Protein AF-A0A972V567-F1 (afdb_monomer_lite)

Secondary structure (DSSP, 8-state):
-------SS-------------EEEE-TTT--EEEESSTT--S-HHHHTSHHHHT-

Structure (mmCIF, N/CA/C/O backbone):
data_AF-A0A972V567-F1
#
_entry.id   AF-A0A972V567-F1
#
loop_
_atom_site.group_PDB
_atom_site.id
_atom_site.type_symbol
_atom_site.label_atom_id
_atom_site.label_alt_id
_atom_site.label_comp_id
_atom_site.label_asym_id
_atom_site.label_entity_id
_atom_site.label_seq_id
_atom_site.pdbx_PDB_ins_code
_atom_site.Cartn_x
_atom_site.Cartn_y
_atom_site.Cartn_z
_atom_site.occupancy
_atom_site.B_iso_or_equiv
_atom_site.auth_seq_id
_atom_site.auth_comp_id
_atom_site.auth_asym_id
_atom_site.auth_atom_id
_atom_site.pdbx_PDB_model_num
ATOM 1 N N . MET A 1 1 ? 58.966 -0.914 -26.026 1.00 45.69 1 MET A N 1
ATOM 2 C CA . MET A 1 1 ? 57.888 0.079 -26.229 1.00 45.69 1 MET A CA 1
ATOM 3 C C . MET A 1 1 ? 56.596 -0.690 -26.456 1.00 45.69 1 MET A C 1
ATOM 5 O O . MET A 1 1 ? 56.212 -0.927 -27.591 1.00 45.69 1 MET A O 1
ATOM 9 N N . SER A 1 2 ? 55.994 -1.196 -25.381 1.00 46.78 2 SER A N 1
ATOM 10 C CA . SER A 1 2 ? 54.804 -2.046 -25.472 1.00 46.78 2 SER A CA 1
ATOM 11 C C . SER A 1 2 ? 53.574 -1.156 -25.365 1.00 46.78 2 SER A C 1
ATOM 13 O O . SER A 1 2 ? 53.208 -0.734 -24.273 1.00 46.78 2 SER A O 1
ATOM 15 N N . ALA A 1 3 ? 52.991 -0.802 -26.507 1.00 57.69 3 ALA A N 1
ATOM 16 C CA . ALA A 1 3 ? 51.736 -0.068 -26.550 1.00 57.69 3 ALA A CA 1
ATOM 17 C C . ALA A 1 3 ? 50.591 -1.062 -26.326 1.00 57.69 3 ALA A C 1
ATOM 19 O O . ALA A 1 3 ? 50.195 -1.801 -27.226 1.00 57.69 3 ALA A O 1
ATOM 20 N N . THR A 1 4 ? 50.110 -1.125 -25.089 1.00 59.91 4 THR A N 1
ATOM 21 C CA . THR A 1 4 ? 48.940 -1.912 -24.699 1.00 59.91 4 THR A CA 1
ATOM 22 C C . THR A 1 4 ? 47.698 -1.397 -25.442 1.00 59.91 4 THR A C 1
ATOM 24 O O . THR A 1 4 ? 47.398 -0.206 -25.338 1.00 59.91 4 THR A O 1
ATOM 27 N N . PRO A 1 5 ? 46.940 -2.243 -26.164 1.00 70.19 5 PRO A N 1
ATOM 28 C CA . PRO A 1 5 ? 45.777 -1.797 -26.922 1.00 70.19 5 PRO A CA 1
ATOM 29 C C . PRO A 1 5 ? 44.479 -2.181 -26.200 1.00 70.19 5 PRO A C 1
ATOM 31 O O . PRO A 1 5 ? 43.965 -3.265 -26.451 1.00 70.19 5 PRO A O 1
ATOM 34 N N . LYS A 1 6 ? 43.934 -1.344 -25.301 1.00 53.06 6 LYS A N 1
ATOM 35 C CA . LYS A 1 6 ? 42.603 -1.589 -24.678 1.00 53.06 6 LYS A CA 1
ATOM 36 C C . LYS A 1 6 ? 41.874 -0.324 -24.170 1.00 53.06 6 LYS A C 1
ATOM 38 O O . LYS A 1 6 ? 41.113 -0.401 -23.217 1.00 53.06 6 LYS A O 1
ATOM 43 N N . ARG A 1 7 ? 42.069 0.851 -24.777 1.00 58.28 7 ARG A N 1
ATOM 44 C CA . ARG A 1 7 ? 41.430 2.109 -24.322 1.00 58.28 7 ARG A CA 1
ATOM 45 C C . ARG A 1 7 ? 40.075 2.390 -24.997 1.00 58.28 7 ARG A C 1
ATOM 47 O O . ARG A 1 7 ? 39.857 3.494 -25.475 1.00 58.28 7 ARG A O 1
ATOM 54 N N . VAL A 1 8 ? 39.196 1.392 -25.088 1.00 56.16 8 VAL A N 1
ATOM 55 C CA . VAL A 1 8 ? 37.788 1.583 -25.505 1.00 56.16 8 VAL A CA 1
ATOM 56 C C . VAL A 1 8 ? 36.905 0.583 -24.747 1.00 56.16 8 VAL A C 1
ATOM 58 O O . VAL A 1 8 ? 36.321 -0.318 -25.336 1.00 56.16 8 VAL A O 1
ATOM 61 N N . LEU A 1 9 ? 36.909 0.650 -23.414 1.00 60.44 9 LEU A N 1
ATOM 62 C CA . LEU A 1 9 ? 36.070 -0.197 -22.547 1.00 60.44 9 LEU A CA 1
ATOM 63 C C . LEU A 1 9 ? 35.643 0.531 -21.256 1.00 60.44 9 LEU A C 1
ATOM 65 O O . LEU A 1 9 ? 35.320 -0.105 -20.262 1.00 60.44 9 LEU A O 1
ATOM 69 N N . GLU A 1 10 ? 35.642 1.866 -21.271 1.00 56.00 10 GLU A N 1
ATOM 70 C CA . GLU A 1 10 ? 35.201 2.713 -20.147 1.00 56.00 10 GLU A CA 1
ATOM 71 C C . GLU A 1 10 ? 34.224 3.814 -20.614 1.00 56.00 10 GLU A C 1
ATOM 73 O O . GLU A 1 10 ? 34.015 4.810 -19.931 1.00 56.00 10 GLU A O 1
ATOM 78 N N . GLU A 1 11 ? 33.622 3.649 -21.796 1.00 63.66 11 GLU A N 1
ATOM 79 C CA . GLU A 1 11 ? 32.581 4.538 -22.318 1.00 63.66 11 GLU A CA 1
ATOM 80 C C . GLU A 1 11 ? 31.214 3.986 -21.860 1.00 63.66 11 GLU A C 1
ATOM 82 O O . GLU A 1 11 ? 30.774 2.965 -22.373 1.00 63.66 11 GLU A O 1
ATOM 87 N N . LEU A 1 12 ? 30.582 4.667 -20.892 1.00 61.28 12 LEU A N 1
ATOM 88 C CA . LEU A 1 12 ? 29.128 4.716 -20.630 1.00 61.28 12 LEU A CA 1
ATOM 89 C C . LEU A 1 12 ? 28.463 3.351 -20.319 1.00 61.28 12 LEU A C 1
ATOM 91 O O . LEU A 1 12 ? 28.138 2.554 -21.181 1.00 61.28 12 LEU A O 1
ATOM 95 N N . GLY A 1 13 ? 28.255 3.003 -19.050 1.00 57.94 13 GLY A N 1
ATOM 96 C CA . GLY A 1 13 ? 27.116 3.559 -18.318 1.00 57.94 13 GLY A CA 1
ATOM 97 C C . GLY A 1 13 ? 25.795 2.814 -18.567 1.00 57.94 13 GLY A C 1
ATOM 98 O O . GLY A 1 13 ? 24.749 3.444 -18.514 1.00 57.94 13 GLY A O 1
ATOM 99 N N . GLU A 1 14 ? 25.812 1.501 -18.815 1.00 62.19 14 GLU A N 1
ATOM 100 C CA . GLU A 1 14 ? 24.606 0.711 -19.101 1.00 62.19 14 GLU A CA 1
ATOM 101 C C . GLU A 1 14 ? 24.578 -0.600 -18.303 1.00 62.19 14 GLU A C 1
ATOM 103 O O . GLU A 1 14 ? 24.998 -1.649 -18.771 1.00 62.19 14 GLU A O 1
ATOM 108 N N . ASP A 1 15 ? 24.083 -0.522 -17.067 1.00 58.06 15 ASP A N 1
ATOM 109 C CA . ASP A 1 15 ? 23.196 -1.536 -16.473 1.00 58.06 15 ASP A CA 1
ATOM 110 C C . ASP A 1 15 ? 22.575 -0.951 -15.199 1.00 58.06 15 ASP A C 1
ATOM 112 O O . ASP A 1 15 ? 22.892 -1.318 -14.069 1.00 58.06 15 ASP A O 1
ATOM 116 N N . VAL A 1 16 ? 21.684 0.028 -15.361 1.00 61.03 16 VAL A N 1
ATOM 117 C CA . VAL A 1 16 ? 20.731 0.313 -14.288 1.00 61.03 16 VAL A CA 1
ATOM 118 C C . VAL A 1 16 ? 19.627 -0.731 -14.415 1.00 61.03 16 VAL A C 1
ATOM 120 O O . VAL A 1 16 ? 18.569 -0.475 -14.990 1.00 61.03 16 VAL A O 1
ATOM 123 N N . SER A 1 17 ? 19.875 -1.923 -13.872 1.00 64.56 17 SER A N 1
ATOM 124 C CA . SER A 1 17 ? 18.828 -2.911 -13.617 1.00 64.56 17 SER A CA 1
ATOM 125 C C . SER A 1 17 ? 17.922 -2.406 -12.484 1.00 64.56 17 SER A C 1
ATOM 127 O O . SER A 1 17 ? 17.962 -2.873 -11.347 1.00 64.56 17 SER A O 1
ATOM 129 N N . VAL A 1 18 ? 17.096 -1.393 -12.767 1.00 58.25 18 VAL A N 1
ATOM 130 C CA . VAL A 1 18 ? 15.992 -0.984 -11.885 1.00 58.25 18 VAL A CA 1
ATOM 131 C C . VAL A 1 18 ? 14.767 -1.828 -12.190 1.00 58.25 18 VAL A C 1
ATOM 133 O O . VAL A 1 18 ? 13.742 -1.341 -12.656 1.00 58.25 18 VAL A O 1
ATOM 136 N N . ASN A 1 19 ? 14.845 -3.113 -11.862 1.00 62.22 19 ASN A N 1
ATOM 137 C CA . ASN A 1 19 ? 13.641 -3.837 -11.470 1.00 62.22 19 ASN A CA 1
ATOM 138 C C . ASN A 1 19 ? 13.607 -3.967 -9.945 1.00 62.22 19 ASN A C 1
ATOM 140 O O . ASN A 1 19 ? 13.642 -5.046 -9.364 1.00 62.22 19 ASN A O 1
ATOM 144 N N . LEU A 1 20 ? 13.592 -2.805 -9.289 1.00 60.12 20 LEU A N 1
ATOM 145 C CA . LEU A 1 20 ? 13.32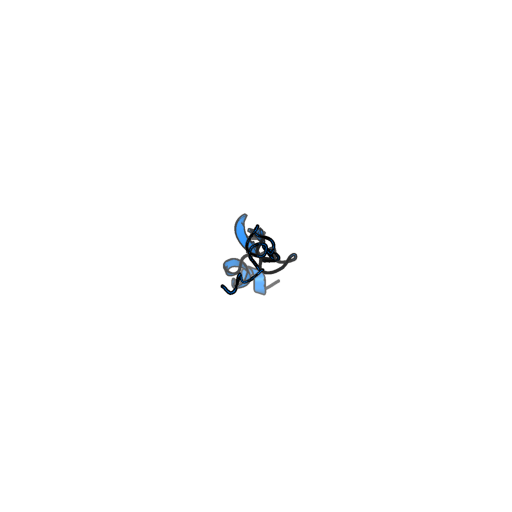4 -2.677 -7.865 1.00 60.12 20 LEU A CA 1
ATOM 146 C C . LEU A 1 20 ? 11.815 -2.477 -7.733 1.00 60.12 20 LEU A C 1
ATOM 148 O O . LEU A 1 20 ? 11.344 -1.343 -7.698 1.00 60.12 20 LEU A O 1
ATOM 152 N N . ASP A 1 21 ? 11.061 -3.577 -7.700 1.00 65.44 21 ASP A N 1
ATOM 153 C CA . ASP A 1 21 ? 9.581 -3.647 -7.705 1.00 65.44 21 ASP A CA 1
ATOM 154 C C . ASP A 1 21 ? 8.889 -2.887 -6.541 1.00 65.44 21 ASP A C 1
ATOM 156 O O . ASP A 1 21 ? 7.666 -2.869 -6.412 1.00 65.44 21 ASP A O 1
ATOM 160 N N . ALA A 1 22 ? 9.676 -2.180 -5.726 1.00 74.56 22 ALA A N 1
ATOM 161 C CA . ALA 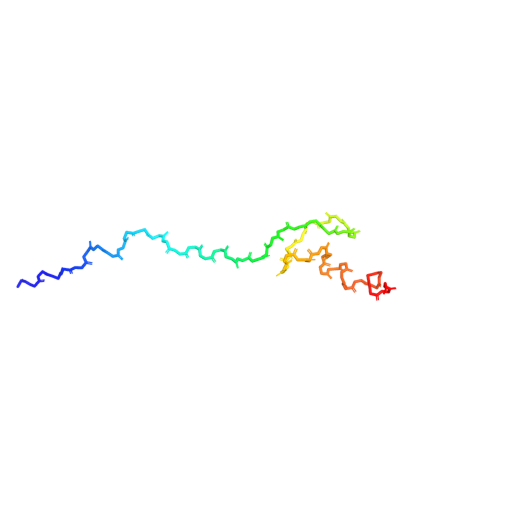A 1 22 ? 9.268 -1.214 -4.724 1.00 74.56 22 ALA A CA 1
ATOM 162 C C . ALA A 1 22 ? 8.626 0.048 -5.328 1.00 74.56 22 ALA A C 1
ATOM 164 O O . ALA A 1 22 ? 9.201 1.138 -5.302 1.00 74.56 22 ALA A O 1
ATOM 165 N N . LYS A 1 23 ? 7.396 -0.061 -5.844 1.00 87.38 23 LYS A N 1
ATOM 166 C CA . LYS A 1 23 ? 6.622 1.121 -6.262 1.00 87.38 23 LYS A CA 1
ATOM 167 C C . LYS A 1 23 ? 5.931 1.760 -5.061 1.00 87.38 23 LYS A C 1
ATOM 169 O O . LYS A 1 23 ? 5.266 1.067 -4.294 1.00 87.38 23 LYS A O 1
ATOM 174 N N . THR A 1 24 ? 6.010 3.079 -4.910 1.00 93.25 24 THR A N 1
ATOM 175 C CA . THR A 1 24 ? 5.204 3.785 -3.903 1.00 93.25 24 THR A CA 1
ATOM 176 C C . THR A 1 24 ? 3.728 3.762 -4.303 1.00 93.25 24 THR A C 1
ATOM 178 O O . THR A 1 24 ? 3.370 4.156 -5.415 1.00 93.25 24 THR A O 1
ATOM 181 N N . ARG A 1 25 ? 2.859 3.301 -3.400 1.00 94.12 25 ARG A N 1
ATOM 182 C CA . ARG A 1 25 ? 1.401 3.204 -3.592 1.00 94.12 25 ARG A CA 1
ATOM 183 C C . ARG A 1 25 ? 0.661 3.825 -2.415 1.00 94.12 25 ARG A C 1
ATOM 185 O O . ARG A 1 25 ? 1.222 3.963 -1.336 1.00 94.12 25 ARG A O 1
ATOM 192 N N . GLN A 1 26 ? -0.608 4.175 -2.612 1.00 96.50 26 GLN A N 1
ATOM 193 C CA . GLN A 1 26 ? -1.487 4.631 -1.532 1.00 96.50 26 GLN A CA 1
ATOM 194 C C . GLN A 1 26 ? -2.158 3.431 -0.852 1.00 96.50 26 GLN A C 1
ATOM 196 O O . GLN A 1 26 ? -2.683 2.542 -1.527 1.00 96.50 26 GLN A O 1
ATOM 201 N N . CYS A 1 27 ? -2.130 3.395 0.480 1.00 95.56 27 CYS A N 1
ATOM 202 C CA . CYS A 1 27 ? -2.777 2.350 1.272 1.00 95.56 27 CYS A CA 1
ATOM 203 C C . CYS A 1 27 ? -4.305 2.429 1.162 1.00 95.56 27 CYS A C 1
ATOM 205 O O . CYS A 1 27 ? -4.876 3.483 1.415 1.00 95.56 27 CYS A O 1
ATOM 207 N N . LEU A 1 28 ? -4.982 1.310 0.899 1.00 93.94 28 LEU A N 1
ATOM 208 C CA . LEU A 1 28 ? -6.453 1.271 0.851 1.00 93.94 28 LEU A CA 1
ATOM 209 C C . LEU A 1 28 ? -7.137 1.531 2.205 1.00 93.94 28 LEU A C 1
ATOM 211 O O . LEU A 1 28 ? -8.311 1.873 2.227 1.00 93.94 28 LEU A O 1
ATOM 215 N N . MET A 1 29 ? -6.420 1.369 3.322 1.00 93.31 29 MET A N 1
ATOM 216 C CA . MET A 1 29 ? -6.979 1.532 4.672 1.00 93.31 29 MET A CA 1
ATOM 21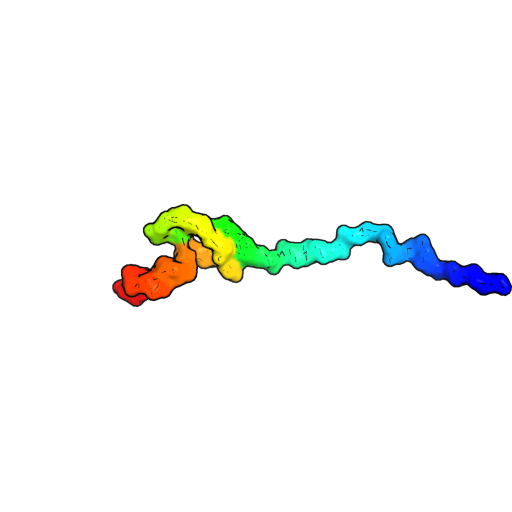7 C C . MET A 1 29 ? -6.807 2.945 5.232 1.00 93.31 29 MET A C 1
ATOM 219 O O . MET A 1 29 ? -7.671 3.435 5.947 1.00 93.31 29 MET A O 1
ATOM 223 N N . CYS A 1 30 ? -5.664 3.580 4.971 1.00 95.19 30 CYS A N 1
ATOM 224 C CA . CYS A 1 30 ? -5.307 4.860 5.589 1.00 95.19 30 CYS A CA 1
ATOM 225 C C . CYS A 1 30 ? -4.866 5.932 4.592 1.00 95.19 30 CYS A C 1
ATOM 227 O O . CYS A 1 30 ? -4.477 7.014 5.015 1.00 95.19 30 CYS A O 1
ATOM 229 N N . SER A 1 31 ? -4.856 5.626 3.293 1.00 95.94 31 SER A N 1
ATOM 230 C CA . SER A 1 31 ? -4.421 6.511 2.202 1.00 95.94 31 SER A CA 1
ATOM 231 C C . SER A 1 31 ? -2.963 6.983 2.258 1.00 95.94 31 SER A C 1
ATOM 233 O O . SER A 1 31 ? -2.508 7.669 1.346 1.00 95.94 31 SER A O 1
ATOM 235 N N . ASN A 1 32 ? -2.185 6.570 3.264 1.00 96.44 32 ASN A N 1
ATOM 236 C CA . ASN A 1 32 ? -0.775 6.933 3.350 1.00 96.44 32 ASN A CA 1
ATOM 237 C C . ASN A 1 32 ? 0.045 6.264 2.233 1.00 96.44 32 ASN A C 1
ATOM 239 O O . ASN A 1 32 ? -0.177 5.080 1.937 1.00 96.44 32 ASN A O 1
ATOM 243 N N . PRO A 1 33 ? 1.017 6.985 1.646 1.00 95.75 33 PRO A N 1
ATOM 244 C CA . PRO A 1 33 ? 1.963 6.405 0.708 1.00 95.75 33 PRO A CA 1
ATOM 245 C C . PRO A 1 33 ? 2.859 5.381 1.416 1.00 95.75 33 PRO A C 1
ATOM 247 O O . PRO A 1 33 ? 3.313 5.607 2.539 1.00 95.75 33 PRO A O 1
ATOM 250 N N . PHE A 1 34 ? 3.122 4.250 0.767 1.00 95.75 34 PHE A N 1
ATOM 251 C CA . PHE A 1 34 ? 4.029 3.217 1.263 1.00 95.75 34 PHE A CA 1
ATOM 252 C C . PHE A 1 34 ? 4.741 2.504 0.099 1.00 95.75 34 PHE A C 1
ATOM 254 O O . PHE A 1 34 ? 4.172 2.427 -0.995 1.00 95.75 34 PHE A O 1
ATOM 261 N N . PRO A 1 35 ? 5.967 1.983 0.301 1.00 93.31 35 PRO A N 1
ATOM 262 C CA . PRO A 1 35 ? 6.647 1.171 -0.704 1.00 93.31 35 PRO A CA 1
ATOM 263 C C . PRO A 1 35 ? 5.979 -0.207 -0.792 1.00 93.31 35 PRO A C 1
ATOM 265 O O . PRO A 1 35 ? 5.943 -0.940 0.195 1.00 93.31 35 PRO A O 1
ATOM 268 N N . SER A 1 36 ? 5.429 -0.547 -1.958 1.00 92.12 36 SER A N 1
ATOM 269 C CA . SER A 1 36 ? 4.844 -1.870 -2.216 1.00 92.12 36 SER A CA 1
ATOM 270 C C . SER A 1 36 ? 5.927 -2.879 -2.554 1.00 92.12 36 SER A C 1
ATOM 272 O O . SER A 1 36 ? 6.702 -2.620 -3.455 1.00 92.12 36 SER A O 1
ATOM 274 N N . GLN A 1 37 ? 5.992 -4.016 -1.868 1.00 89.00 37 GLN A N 1
ATOM 275 C CA . GLN A 1 37 ? 7.032 -5.025 -2.128 1.00 89.00 37 GLN A CA 1
ATOM 276 C C .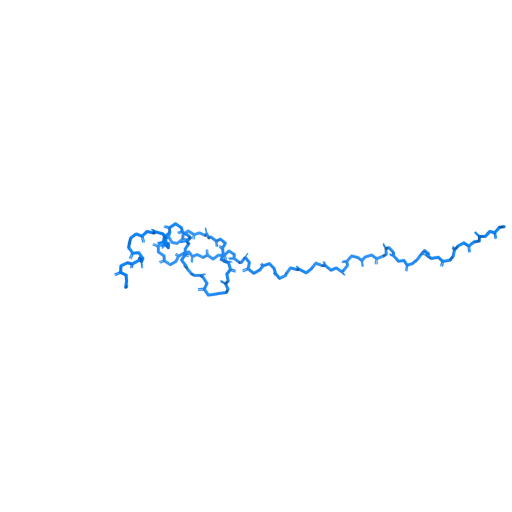 GLN A 1 37 ? 6.767 -5.874 -3.381 1.00 89.00 37 GLN A C 1
ATOM 278 O O . GLN A 1 37 ? 7.675 -6.535 -3.873 1.00 89.00 37 GLN A O 1
ATOM 283 N N . TRP A 1 38 ? 5.522 -5.883 -3.864 1.00 88.50 38 TRP A N 1
ATOM 284 C CA . TRP A 1 38 ? 5.114 -6.553 -5.096 1.00 88.50 38 TRP A CA 1
ATOM 285 C C . TRP A 1 38 ? 3.946 -5.819 -5.763 1.00 88.50 38 TRP A C 1
ATOM 287 O O . TRP A 1 38 ? 3.169 -5.118 -5.102 1.00 88.50 38 TRP A O 1
ATOM 297 N N . ALA A 1 39 ? 3.747 -6.043 -7.064 1.00 87.31 39 ALA A N 1
ATOM 298 C CA . ALA A 1 39 ? 2.707 -5.395 -7.873 1.00 87.31 39 A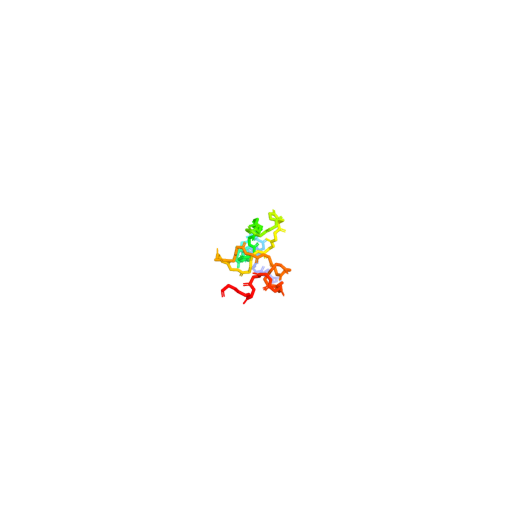LA A CA 1
ATOM 299 C C . ALA A 1 39 ? 1.274 -5.407 -7.281 1.00 87.31 39 ALA A C 1
ATOM 30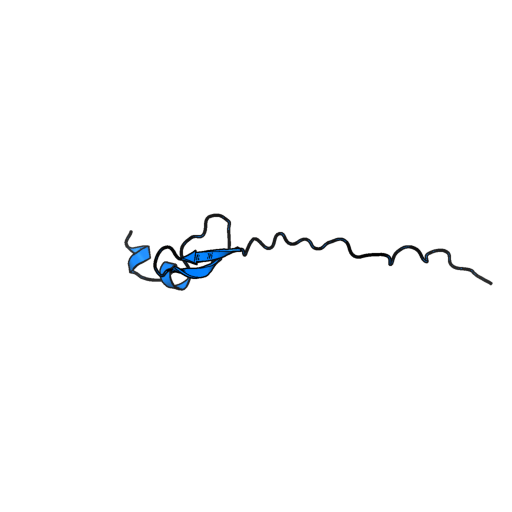1 O O . ALA A 1 39 ? 0.495 -4.478 -7.523 1.00 87.31 39 ALA A O 1
ATOM 302 N N . GLY A 1 40 ? 0.927 -6.441 -6.510 1.00 89.44 40 GLY A N 1
ATOM 303 C CA . GLY A 1 40 ? -0.386 -6.623 -5.878 1.00 89.44 40 GLY A CA 1
ATOM 304 C C . GLY A 1 40 ? -0.537 -6.038 -4.468 1.00 89.44 40 GLY A C 1
ATOM 305 O O . GLY A 1 40 ? -1.634 -6.089 -3.912 1.00 89.44 40 GLY A O 1
ATOM 306 N N . GLU A 1 41 ? 0.517 -5.497 -3.853 1.00 92.62 41 GLU A N 1
ATOM 307 C CA . GLU A 1 41 ? 0.417 -4.982 -2.486 1.00 92.62 41 GLU A CA 1
ATOM 308 C C . GLU A 1 41 ? -0.302 -3.625 -2.456 1.00 92.62 41 GLU A C 1
ATOM 310 O O . GLU A 1 41 ? 0.149 -2.641 -3.042 1.00 92.62 41 GLU A O 1
ATOM 315 N N . ARG A 1 42 ? -1.454 -3.566 -1.773 1.00 93.81 42 ARG A N 1
ATOM 316 C CA . ARG A 1 42 ? -2.302 -2.357 -1.689 1.00 93.81 42 ARG A CA 1
ATOM 317 C C . ARG A 1 42 ? -2.580 -1.872 -0.263 1.00 93.81 42 ARG A C 1
ATOM 319 O O . ARG A 1 42 ? -3.230 -0.845 -0.083 1.00 93.81 42 ARG A O 1
ATOM 326 N N . VAL A 1 43 ? -2.092 -2.583 0.751 1.00 94.12 43 VAL A N 1
ATOM 327 C CA . VAL A 1 43 ? -2.251 -2.231 2.170 1.00 94.12 43 VAL A CA 1
ATOM 328 C C . VAL A 1 43 ? -0.867 -2.121 2.793 1.00 94.12 43 VAL A C 1
ATOM 330 O O . VAL A 1 43 ? -0.065 -3.043 2.670 1.00 94.12 43 VAL A O 1
ATOM 333 N N . CYS A 1 44 ? -0.585 -1.001 3.460 1.00 94.94 44 CYS A N 1
ATOM 334 C CA . CYS A 1 44 ? 0.727 -0.767 4.055 1.00 94.94 44 CYS A CA 1
ATOM 335 C C . CYS A 1 44 ? 1.012 -1.742 5.216 1.00 94.94 44 CYS A C 1
ATOM 337 O O . CYS A 1 44 ? 0.068 -2.210 5.862 1.00 94.94 44 CYS A O 1
ATOM 339 N N . PRO A 1 45 ? 2.290 -1.997 5.561 1.00 93.06 45 PRO A N 1
ATOM 340 C CA . PRO A 1 45 ? 2.663 -2.953 6.608 1.00 93.06 45 PRO A CA 1
ATOM 341 C C . PRO A 1 45 ? 1.966 -2.698 7.951 1.00 93.06 45 PRO A C 1
ATOM 343 O O . PRO A 1 45 ? 1.487 -3.635 8.582 1.00 93.06 45 PRO A O 1
ATOM 346 N N . LYS A 1 46 ? 1.822 -1.422 8.341 1.00 93.56 46 LYS A N 1
ATOM 347 C CA . LYS A 1 46 ? 1.142 -0.999 9.577 1.00 93.56 46 LYS A CA 1
ATOM 348 C C . LYS A 1 46 ? -0.333 -1.412 9.603 1.00 93.56 46 LYS A C 1
ATOM 350 O O . LYS A 1 46 ? -0.813 -1.937 10.606 1.00 93.56 46 LYS A O 1
ATOM 355 N N . CYS A 1 47 ? -1.054 -1.176 8.509 1.00 94.44 47 CYS A N 1
ATOM 356 C CA . CYS A 1 47 ? -2.461 -1.557 8.391 1.00 94.44 47 CYS A CA 1
ATOM 357 C C . CYS A 1 47 ? -2.622 -3.068 8.201 1.00 94.44 47 CYS A C 1
ATOM 359 O O . CYS A 1 47 ? -3.567 -3.644 8.715 1.00 94.44 47 CYS A O 1
ATOM 361 N N . LYS A 1 48 ? -1.674 -3.734 7.538 1.00 91.06 48 LYS A N 1
ATOM 362 C CA . LYS A 1 48 ? -1.660 -5.195 7.377 1.00 91.06 48 LYS A CA 1
ATOM 363 C C . LYS A 1 48 ? -1.427 -5.925 8.707 1.00 91.06 48 LYS A C 1
ATOM 365 O O . LYS A 1 48 ? -1.927 -7.031 8.908 1.00 91.06 48 LYS A O 1
ATOM 370 N N . SER A 1 49 ? -0.670 -5.318 9.625 1.00 89.94 49 SER A N 1
ATOM 371 C CA . SER A 1 49 ? -0.473 -5.825 10.989 1.00 89.94 49 SER A CA 1
ATOM 372 C C . SER A 1 49 ? -1.617 -5.496 11.949 1.00 89.94 49 SER A C 1
ATOM 374 O O . SER A 1 49 ? -1.647 -6.064 13.039 1.00 89.94 49 SER A O 1
ATOM 376 N N . SER A 1 50 ? -2.534 -4.590 11.588 1.00 88.75 50 SER A N 1
ATOM 377 C CA . SER A 1 50 ? -3.648 -4.240 12.470 1.00 88.75 50 SER A CA 1
ATOM 378 C C . SER A 1 50 ? -4.684 -5.365 12.522 1.00 88.75 50 SER A C 1
ATOM 380 O O . SER A 1 50 ? -4.888 -6.103 11.554 1.00 88.75 50 SER A O 1
ATOM 382 N N . SER A 1 51 ? -5.356 -5.497 13.667 1.00 79.69 51 SER A N 1
ATOM 383 C CA . SER A 1 51 ? -6.441 -6.467 13.860 1.00 79.69 51 SER A CA 1
ATOM 384 C C . SER A 1 51 ? -7.573 -6.262 12.852 1.00 79.69 51 SER A C 1
ATOM 386 O O . SER A 1 51 ? -8.085 -7.235 12.316 1.00 79.69 51 SER A O 1
ATOM 388 N N . THR A 1 52 ? -7.884 -5.010 12.506 1.00 77.06 52 THR A N 1
ATOM 389 C CA . THR A 1 52 ? -8.928 -4.648 11.535 1.00 77.06 52 THR A CA 1
ATOM 390 C C . THR A 1 52 ? -8.749 -5.307 10.165 1.00 77.06 52 THR A C 1
ATOM 392 O O . THR A 1 52 ? -9.741 -5.659 9.544 1.00 77.06 52 THR A O 1
ATOM 395 N N . TRP A 1 53 ? -7.512 -5.490 9.686 1.00 79.12 53 TRP A N 1
ATOM 396 C CA . TRP A 1 53 ? -7.254 -6.191 8.420 1.00 79.12 53 TRP A CA 1
ATOM 397 C C . TRP A 1 53 ? -7.264 -7.719 8.577 1.00 79.12 53 TRP A C 1
ATOM 399 O O . TRP A 1 53 ? -7.672 -8.431 7.667 1.00 79.12 53 TRP A O 1
ATOM 409 N N . ARG A 1 54 ? -6.804 -8.236 9.723 1.00 73.62 54 ARG A N 1
ATOM 410 C CA . ARG A 1 54 ? -6.685 -9.686 9.970 1.00 73.62 54 ARG A CA 1
ATOM 411 C C . ARG A 1 54 ? -8.013 -10.379 10.270 1.00 73.62 54 ARG A C 1
ATOM 413 O O . ARG A 1 54 ? -8.071 -11.596 10.163 1.00 73.62 54 ARG A O 1
ATOM 420 N N . SER A 1 55 ? -9.033 -9.630 10.680 1.00 74.19 55 SER A N 1
ATOM 421 C CA . SER A 1 55 ? -10.370 -10.145 11.003 1.00 74.19 55 SER A CA 1
ATOM 422 C C . SER A 1 55 ? -11.314 -10.251 9.794 1.00 74.19 55 SER A C 1
ATOM 424 O O . SER A 1 55 ? -12.509 -10.441 10.004 1.00 74.19 55 SER A O 1
ATOM 426 N N . GLY A 1 56 ? -10.800 -10.063 8.572 1.00 60.44 56 GLY A N 1
ATOM 427 C CA . GLY A 1 56 ? -11.559 -10.183 7.322 1.00 60.44 56 GLY A CA 1
ATOM 428 C C . GLY A 1 56 ? -11.852 -11.619 6.915 1.00 60.44 56 GLY A C 1
ATOM 429 O O . GLY A 1 56 ? -11.022 -12.501 7.227 1.00 60.44 56 GLY A O 1
#

Foldseek 3Di:
DDDDPDPPDPPDDDDPVPPQQQDWAQAPPPRDTDGDNHPPDRHHPVRCPDPVNVVD

pLDDT: mean 77.8, std 16.34, range [45.69, 96.5]

Sequence (56 aa):
MSATPKRVLEELGEDVSVNLDAKTRQCLMCSNPFPSQWAGERVCPKCKSSSTWRSG

Radius of gyration: 22.89 Å; chains: 1; bounding box: 69×17×41 Å